Protein AF-A0A1F5ADB6-F1 (afdb_monomer_lite)

Foldseek 3Di:
DDPVVLLVVLLVQLVVQLVVLVVQLVVLVVVCVVVNDDQLSVLLNQLSVLSNVLSVLSNPPDDDPVSVVSSVVSNVSSVVSNVVSVVVVVVD

Structure (mmCIF, N/CA/C/O backbone):
data_AF-A0A1F5ADB6-F1
#
_entry.id   AF-A0A1F5ADB6-F1
#
loop_
_atom_site.group_PDB
_atom_site.id
_atom_site.type_symbol
_atom_site.label_atom_id
_atom_site.label_alt_id
_atom_site.label_comp_id
_atom_site.label_asym_id
_atom_site.label_entity_id
_atom_site.label_seq_id
_atom_site.pdbx_PDB_ins_code
_atom_site.Cartn_x
_atom_site.Cartn_y
_atom_site.Cartn_z
_atom_site.occupancy
_atom_site.B_iso_or_equiv
_atom_site.auth_seq_id
_atom_site.auth_comp_id
_atom_site.auth_asym_id
_atom_site.auth_atom_id
_atom_site.pdbx_PDB_model_num
ATOM 1 N N . MET A 1 1 ? 9.735 -4.181 -29.061 1.00 51.16 1 MET A N 1
ATOM 2 C CA . MET A 1 1 ? 8.751 -3.664 -28.087 1.00 51.16 1 MET A CA 1
ATOM 3 C C . MET A 1 1 ? 9.530 -3.339 -26.834 1.00 51.16 1 MET A C 1
ATOM 5 O O . MET A 1 1 ? 9.850 -4.229 -26.057 1.00 51.16 1 MET A O 1
ATOM 9 N N . ASP A 1 2 ? 9.995 -2.099 -26.774 1.00 49.72 2 ASP A N 1
ATOM 10 C CA . ASP A 1 2 ? 11.141 -1.679 -25.978 1.00 49.72 2 ASP A CA 1
ATOM 11 C C . ASP A 1 2 ? 10.890 -1.776 -24.474 1.00 49.72 2 ASP A C 1
ATOM 13 O O . ASP A 1 2 ? 9.862 -1.328 -23.966 1.00 49.72 2 ASP A O 1
ATOM 17 N N . PHE A 1 3 ? 11.866 -2.335 -23.754 1.00 60.19 3 PHE A N 1
ATOM 18 C CA . PHE A 1 3 ? 11.833 -2.571 -22.305 1.00 60.19 3 PHE A CA 1
ATOM 19 C C . PHE A 1 3 ? 11.455 -1.332 -21.464 1.00 60.19 3 PHE A C 1
ATOM 21 O O . PHE A 1 3 ? 11.032 -1.477 -20.321 1.00 60.19 3 PHE A O 1
ATOM 28 N N . HIS A 1 4 ? 11.549 -0.124 -22.028 1.00 65.56 4 HIS A N 1
ATOM 29 C CA . HIS A 1 4 ? 11.182 1.140 -21.386 1.00 65.56 4 HIS A CA 1
ATOM 30 C C . HIS A 1 4 ? 9.695 1.246 -21.020 1.00 65.56 4 HIS A C 1
ATOM 32 O O . HIS A 1 4 ? 9.364 1.849 -19.999 1.00 65.56 4 HIS A O 1
ATOM 38 N N . TYR A 1 5 ? 8.791 0.632 -21.792 1.00 77.94 5 TYR A N 1
ATOM 39 C CA . TYR A 1 5 ? 7.358 0.707 -21.488 1.00 77.94 5 TYR A CA 1
ATOM 40 C C . TYR A 1 5 ? 7.001 0.019 -20.165 1.00 77.94 5 TYR A C 1
ATOM 42 O O . TYR A 1 5 ? 6.073 0.448 -19.485 1.00 77.94 5 TYR A O 1
ATOM 50 N N . TYR A 1 6 ? 7.756 -1.004 -19.757 1.00 82.19 6 TYR A N 1
ATOM 51 C CA . TYR A 1 6 ? 7.508 -1.715 -18.504 1.00 82.19 6 TYR A CA 1
ATOM 52 C C . TYR A 1 6 ? 7.798 -0.864 -17.263 1.00 82.19 6 TYR A C 1
ATOM 54 O O . TYR A 1 6 ? 7.049 -0.940 -16.290 1.00 82.19 6 TYR A O 1
ATOM 62 N N . TYR A 1 7 ? 8.841 -0.030 -17.311 1.00 83.94 7 TYR A N 1
ATOM 63 C CA . TYR A 1 7 ? 9.150 0.928 -16.247 1.00 83.94 7 TYR A CA 1
ATOM 64 C C . TYR A 1 7 ? 8.079 2.014 -16.172 1.00 83.94 7 TYR A C 1
ATOM 66 O O . TYR A 1 7 ? 7.552 2.276 -15.098 1.00 83.94 7 TYR A O 1
ATOM 74 N N . LEU A 1 8 ? 7.669 2.554 -17.324 1.00 87.88 8 LEU A N 1
ATOM 75 C CA . LEU A 1 8 ? 6.615 3.565 -17.381 1.00 87.88 8 LEU A CA 1
ATOM 76 C C . LEU A 1 8 ? 5.289 3.042 -16.802 1.00 87.88 8 LEU A C 1
ATOM 78 O O . LEU A 1 8 ? 4.640 3.723 -16.013 1.00 87.88 8 LEU A O 1
ATOM 82 N N . VAL A 1 9 ? 4.890 1.819 -17.165 1.00 90.31 9 VAL A N 1
ATOM 83 C CA . VAL A 1 9 ? 3.677 1.183 -16.628 1.00 90.31 9 VAL A CA 1
ATOM 84 C C . VAL A 1 9 ? 3.804 0.940 -15.125 1.00 90.31 9 VAL A C 1
ATOM 86 O O . VAL A 1 9 ? 2.857 1.210 -14.386 1.00 90.31 9 VAL A O 1
ATOM 89 N N . GLN A 1 10 ? 4.960 0.461 -14.662 1.00 91.50 10 GLN A N 1
ATOM 90 C CA . GLN A 1 10 ? 5.216 0.254 -13.240 1.00 91.50 10 GLN A CA 1
ATOM 91 C C . GLN A 1 10 ? 5.103 1.561 -12.446 1.00 91.50 10 GLN A C 1
ATOM 93 O O . GLN A 1 10 ? 4.428 1.580 -11.418 1.00 91.50 10 GLN A O 1
ATOM 98 N N . ASP A 1 11 ? 5.688 2.649 -12.942 1.00 90.38 11 ASP A N 1
ATOM 99 C CA . ASP A 1 11 ? 5.637 3.956 -12.289 1.00 90.38 11 ASP A CA 1
ATOM 100 C C . ASP A 1 11 ? 4.213 4.505 -12.249 1.00 90.38 11 ASP A C 1
ATOM 102 O O . ASP A 1 11 ? 3.757 4.946 -11.196 1.00 90.38 11 ASP A O 1
ATOM 106 N N . ILE A 1 12 ? 3.462 4.414 -13.353 1.00 93.75 12 ILE A N 1
ATOM 107 C CA . ILE A 1 12 ? 2.054 4.836 -13.399 1.00 93.75 12 ILE A CA 1
ATOM 108 C C . ILE A 1 12 ? 1.227 4.068 -12.360 1.00 93.75 12 ILE A C 1
ATOM 110 O O . ILE A 1 12 ? 0.463 4.673 -11.605 1.00 93.75 12 ILE A O 1
ATOM 114 N N . ILE A 1 13 ? 1.397 2.744 -12.283 1.00 93.69 13 ILE A N 1
ATOM 115 C CA . ILE A 1 13 ? 0.713 1.908 -11.287 1.00 93.69 13 ILE A CA 1
ATOM 116 C C . ILE A 1 13 ? 1.142 2.306 -9.870 1.00 93.69 13 ILE A C 1
ATOM 118 O O . ILE A 1 13 ? 0.288 2.448 -8.995 1.00 93.69 13 ILE A O 1
ATOM 122 N N . GLY A 1 14 ? 2.438 2.533 -9.651 1.00 93.81 14 GLY A N 1
ATOM 123 C CA . GLY A 1 14 ? 2.993 2.978 -8.376 1.00 93.81 14 GLY A CA 1
ATOM 124 C C . GLY A 1 14 ? 2.396 4.305 -7.907 1.00 93.81 14 GLY A C 1
ATOM 125 O O . GLY A 1 14 ? 1.908 4.384 -6.779 1.00 93.81 14 GLY A O 1
ATOM 126 N N . VAL A 1 15 ? 2.342 5.314 -8.790 1.00 96.00 15 VAL A N 1
ATOM 127 C CA . VAL A 1 15 ? 1.730 6.630 -8.522 1.00 96.00 15 VAL A CA 1
ATOM 128 C C . VAL A 1 15 ? 0.264 6.470 -8.151 1.00 96.00 15 VAL A C 1
ATOM 130 O O . VAL A 1 15 ? -0.171 6.995 -7.126 1.00 96.00 15 VAL A O 1
ATOM 133 N N . LEU A 1 16 ? -0.506 5.751 -8.970 1.00 95.88 16 LEU A N 1
ATOM 134 C CA . LEU A 1 16 ? -1.941 5.582 -8.754 1.00 95.88 16 LEU A CA 1
ATOM 135 C C . LEU A 1 16 ? -2.228 4.873 -7.429 1.00 95.88 16 LEU A C 1
ATOM 137 O O . LEU A 1 16 ? -3.084 5.321 -6.662 1.00 95.88 16 LEU A O 1
ATOM 141 N N . LEU A 1 17 ? -1.489 3.801 -7.139 1.00 94.56 17 LEU A N 1
ATOM 142 C CA . LEU A 1 17 ? -1.643 3.027 -5.914 1.00 94.56 17 LEU A CA 1
ATOM 143 C C . LEU A 1 17 ? -1.269 3.855 -4.679 1.00 94.56 17 LEU A C 1
ATOM 145 O O . LEU A 1 17 ? -2.045 3.914 -3.723 1.00 94.56 17 LEU A O 1
ATOM 149 N N . ALA A 1 18 ? -0.124 4.543 -4.717 1.00 94.69 18 ALA A N 1
ATOM 150 C CA . ALA A 1 18 ? 0.332 5.394 -3.624 1.00 94.69 18 ALA A CA 1
ATOM 151 C C . ALA A 1 18 ? -0.637 6.558 -3.368 1.00 94.69 18 ALA A C 1
ATOM 153 O O . ALA A 1 18 ? -0.994 6.830 -2.222 1.00 94.69 18 ALA A O 1
ATOM 154 N N . PHE A 1 19 ? -1.123 7.212 -4.424 1.00 95.50 19 PHE A N 1
ATOM 155 C CA . PHE A 1 19 ? -2.071 8.318 -4.312 1.00 95.50 19 PHE A CA 1
ATOM 156 C C . PHE A 1 19 ? -3.406 7.885 -3.697 1.00 95.50 19 PHE A C 1
ATOM 158 O O . PHE A 1 19 ? -3.942 8.566 -2.816 1.00 95.50 19 PHE A O 1
ATOM 165 N N . LEU A 1 20 ? -3.942 6.741 -4.131 1.00 94.25 20 LEU A N 1
ATOM 166 C CA . LEU A 1 20 ? -5.196 6.205 -3.608 1.00 94.25 20 LEU A CA 1
ATOM 167 C C . LEU A 1 20 ? -5.046 5.802 -2.135 1.00 94.25 20 LEU A C 1
ATOM 169 O O . LEU A 1 20 ? -5.876 6.185 -1.308 1.00 94.25 20 LEU A O 1
ATOM 173 N N . ALA A 1 21 ? -3.954 5.114 -1.792 1.00 94.00 21 ALA A N 1
ATOM 174 C CA . ALA A 1 21 ? -3.637 4.747 -0.416 1.00 94.00 21 ALA A CA 1
ATOM 175 C C . ALA A 1 21 ? -3.483 5.982 0.486 1.00 94.00 21 ALA A C 1
ATOM 177 O O . ALA A 1 21 ? -4.055 6.024 1.575 1.00 94.00 21 ALA A O 1
ATOM 178 N N . LEU A 1 22 ? -2.794 7.028 0.018 1.00 95.50 22 LEU A N 1
ATOM 179 C CA . LEU A 1 22 ? -2.612 8.278 0.759 1.00 95.50 22 LEU A CA 1
ATOM 180 C C . LEU A 1 22 ? -3.949 8.977 1.042 1.00 95.50 22 LEU A C 1
ATOM 182 O O . LEU A 1 22 ? -4.220 9.365 2.179 1.00 95.50 22 LEU A O 1
ATOM 186 N N . LYS A 1 23 ? -4.825 9.090 0.034 1.00 95.62 23 LYS A N 1
ATOM 187 C CA . LYS A 1 23 ? -6.177 9.639 0.223 1.00 95.62 23 LYS A CA 1
ATOM 188 C C . LYS A 1 23 ? -6.960 8.861 1.277 1.00 95.62 23 LYS A C 1
ATOM 190 O O . LYS A 1 23 ? -7.600 9.464 2.139 1.00 95.62 23 LYS A O 1
ATOM 195 N N . MET A 1 24 ? -6.888 7.534 1.238 1.00 93.50 24 MET A N 1
ATOM 196 C CA . MET A 1 24 ? -7.578 6.682 2.203 1.00 93.50 24 MET A CA 1
ATOM 197 C C . MET A 1 24 ? -6.990 6.802 3.612 1.00 93.50 24 MET A C 1
ATOM 199 O O . MET A 1 24 ? -7.751 6.847 4.578 1.00 93.50 24 MET A O 1
ATOM 203 N N . LEU A 1 25 ? -5.668 6.941 3.750 1.00 95.00 25 LEU A N 1
ATOM 204 C CA . LEU A 1 25 ? -5.022 7.208 5.038 1.00 95.00 25 LEU A CA 1
ATOM 205 C C . LEU A 1 25 ? -5.508 8.512 5.661 1.00 95.00 25 LEU A C 1
ATOM 20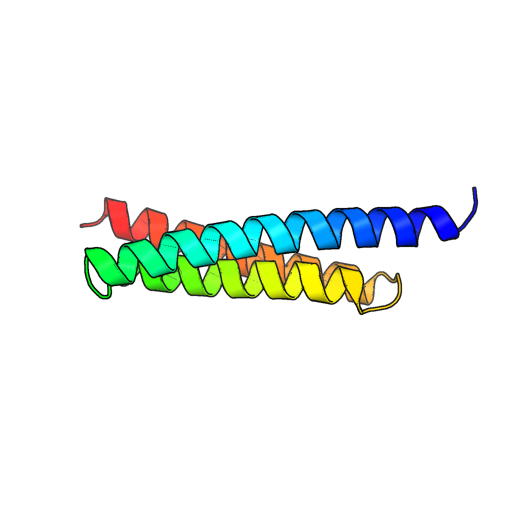7 O O . LEU A 1 25 ? -5.860 8.522 6.840 1.00 95.00 25 LEU A O 1
ATOM 211 N N . ILE A 1 26 ? -5.600 9.583 4.871 1.00 95.12 26 ILE A N 1
ATOM 212 C CA . ILE A 1 26 ? -6.128 10.871 5.337 1.00 95.12 26 ILE A CA 1
ATOM 213 C C . ILE A 1 26 ? -7.575 10.703 5.816 1.00 95.12 26 ILE A C 1
ATOM 215 O O . ILE A 1 26 ? -7.923 11.143 6.911 1.00 95.12 26 ILE A O 1
ATOM 219 N N . LEU A 1 27 ? -8.419 10.016 5.041 1.00 94.12 27 LEU A N 1
ATOM 220 C CA . LEU A 1 27 ? -9.818 9.781 5.407 1.00 94.12 27 LEU A CA 1
ATOM 221 C C . LEU A 1 27 ? -9.966 8.967 6.700 1.00 94.12 27 LEU A C 1
ATOM 223 O O . LEU A 1 27 ? -10.785 9.317 7.552 1.00 94.12 27 LEU A O 1
ATOM 227 N N . PHE A 1 28 ? -9.194 7.891 6.875 1.00 92.00 28 PHE A N 1
ATOM 228 C CA . PHE A 1 28 ? -9.251 7.091 8.101 1.00 92.00 28 PHE A CA 1
ATOM 229 C C . PHE A 1 28 ? -8.639 7.816 9.299 1.00 92.00 28 PHE A C 1
ATOM 231 O O . PHE A 1 28 ? -9.204 7.734 10.388 1.00 92.00 28 PHE A O 1
ATOM 238 N N . GLY A 1 29 ? -7.571 8.590 9.101 1.00 90.56 29 GLY A N 1
ATOM 239 C CA . GLY A 1 29 ? -7.017 9.472 10.127 1.00 90.56 29 GLY A CA 1
ATOM 240 C C . GLY A 1 29 ? -8.049 10.491 10.617 1.00 90.56 29 GLY A C 1
ATOM 241 O O . GLY A 1 29 ? -8.275 10.612 11.820 1.00 90.56 29 GLY A O 1
ATOM 242 N N . LEU A 1 30 ? -8.772 11.138 9.696 1.00 93.62 30 LEU A N 1
ATOM 243 C CA . LEU A 1 30 ? -9.872 12.049 10.033 1.00 93.62 30 LEU A CA 1
ATOM 244 C C . LEU A 1 30 ? -11.016 11.342 10.774 1.00 93.62 30 LEU A C 1
ATOM 246 O O . LEU A 1 30 ? -11.584 11.908 11.708 1.00 93.62 30 LEU A O 1
ATOM 250 N N . LYS A 1 31 ? -11.358 10.103 10.395 1.00 90.12 31 LYS A N 1
ATOM 251 C CA . LYS A 1 31 ? -12.377 9.313 11.107 1.00 90.12 31 LYS A CA 1
ATOM 252 C C . LYS A 1 31 ? -11.952 8.970 12.533 1.00 90.12 31 LYS A C 1
ATOM 254 O O . LYS A 1 31 ? -12.788 9.074 13.425 1.00 90.12 31 LYS A O 1
ATOM 259 N N . ILE A 1 32 ? -10.687 8.606 12.754 1.00 91.44 32 ILE A N 1
ATOM 260 C CA . ILE A 1 32 ? -10.142 8.349 14.097 1.00 91.44 32 ILE A CA 1
ATOM 261 C C . ILE A 1 32 ? -10.160 9.629 14.934 1.00 91.44 32 ILE A C 1
ATOM 263 O O . ILE A 1 32 ? -10.573 9.594 16.088 1.00 91.44 32 ILE A O 1
ATOM 267 N N . TYR A 1 33 ? -9.783 10.766 14.346 1.00 91.38 33 TYR A N 1
ATOM 268 C CA . TYR A 1 33 ? -9.826 12.053 15.037 1.00 91.38 33 TYR A CA 1
ATOM 269 C C . TYR A 1 33 ? -11.250 12.434 15.477 1.00 91.38 33 TYR A C 1
ATOM 271 O O . TYR A 1 33 ? -11.446 12.899 16.594 1.00 91.38 33 TYR A O 1
ATOM 279 N N . ARG A 1 34 ? -12.261 12.202 14.626 1.00 91.19 34 ARG A N 1
ATOM 280 C CA . ARG A 1 34 ? -13.661 12.574 14.910 1.00 91.19 34 ARG A CA 1
ATOM 281 C C . ARG A 1 34 ? -14.418 11.593 15.803 1.00 91.19 34 ARG A C 1
ATOM 283 O O . ARG A 1 34 ? -15.249 12.020 16.594 1.00 91.19 34 ARG A O 1
ATOM 290 N N . HIS A 1 35 ? -14.194 10.291 15.639 1.00 88.38 35 HIS A N 1
ATOM 291 C CA . HIS A 1 35 ? -14.974 9.240 16.310 1.00 88.38 35 HIS A CA 1
ATOM 292 C C . HIS A 1 35 ? -14.181 8.483 17.383 1.00 88.38 35 HIS A C 1
ATOM 294 O O . HIS A 1 35 ? -14.691 7.520 17.952 1.00 88.38 35 HIS A O 1
ATOM 300 N N . GLY A 1 36 ? -12.941 8.897 17.646 1.00 86.44 36 GLY A N 1
ATOM 301 C CA . GLY A 1 36 ? -12.029 8.199 18.537 1.00 86.44 36 GLY A CA 1
ATOM 302 C C . GLY A 1 36 ? -11.390 6.963 17.901 1.00 86.44 36 GLY A C 1
ATOM 303 O O . GLY A 1 36 ? -11.680 6.555 16.768 1.00 86.44 36 GLY A O 1
ATOM 304 N N . LEU A 1 37 ? -10.474 6.356 18.654 1.00 87.25 37 LEU A N 1
ATOM 305 C CA . LEU A 1 37 ? -9.711 5.201 18.202 1.00 87.25 37 LEU A CA 1
ATOM 306 C C . LEU A 1 37 ? -10.606 3.958 18.175 1.00 87.25 37 LEU A C 1
ATOM 308 O O . LEU A 1 37 ? -11.031 3.447 19.208 1.00 87.25 37 LEU A O 1
ATOM 312 N N . SER A 1 38 ? -10.893 3.462 16.972 1.00 88.56 38 SER A N 1
ATOM 313 C CA . SER A 1 38 ? -11.687 2.253 16.766 1.00 88.56 38 SER A CA 1
ATOM 314 C C . SER A 1 38 ? -10.867 1.210 16.026 1.00 88.56 38 SER A C 1
ATOM 316 O O . SER A 1 38 ? -10.231 1.525 15.021 1.00 88.56 38 SER A O 1
ATOM 318 N N . ILE A 1 39 ? -10.949 -0.045 16.474 1.00 87.56 39 ILE A N 1
ATOM 319 C CA . ILE A 1 39 ? -10.225 -1.186 15.890 1.00 87.56 39 ILE A CA 1
ATOM 320 C C . ILE A 1 39 ? -10.443 -1.269 14.372 1.00 87.56 39 ILE A C 1
ATOM 322 O O . ILE A 1 39 ? -9.480 -1.457 13.633 1.00 87.56 39 ILE A O 1
ATOM 326 N N . LYS A 1 40 ? -11.671 -1.031 13.886 1.00 88.69 40 LYS A N 1
ATOM 327 C CA . LYS A 1 40 ? -11.969 -1.027 12.442 1.00 88.69 40 LYS A CA 1
ATOM 328 C C . LYS A 1 40 ? -11.196 0.050 11.679 1.00 88.69 40 LYS A C 1
ATOM 330 O O . LYS A 1 40 ? -10.654 -0.220 10.613 1.00 88.69 40 LYS A O 1
ATOM 335 N N . TYR A 1 41 ? -11.119 1.266 12.221 1.00 89.25 41 TYR A N 1
ATOM 336 C CA . TYR A 1 41 ? -10.424 2.365 11.557 1.00 89.25 41 TYR A CA 1
ATOM 337 C C . TYR A 1 41 ? -8.913 2.157 11.607 1.00 89.25 41 TYR A C 1
ATOM 339 O O . TYR A 1 41 ? -8.252 2.392 10.602 1.00 89.25 41 TYR A O 1
ATOM 347 N N . SER A 1 42 ? -8.387 1.635 12.717 1.00 89.94 42 SER A N 1
ATOM 348 C CA . SER A 1 42 ? -6.970 1.289 12.855 1.00 89.94 42 SER A CA 1
ATOM 349 C C . SER A 1 42 ? -6.545 0.174 11.893 1.00 89.94 42 SER A C 1
ATOM 351 O O . SER A 1 42 ? -5.527 0.312 11.222 1.00 89.94 42 SER A O 1
ATOM 353 N N . LEU A 1 43 ? -7.340 -0.896 11.760 1.00 91.31 43 LEU A N 1
ATOM 354 C CA . LEU A 1 43 ? -7.091 -1.985 10.802 1.00 91.31 43 LEU A CA 1
ATOM 355 C C . LEU A 1 43 ? -7.093 -1.475 9.356 1.00 91.31 43 LEU A C 1
ATOM 357 O O . LEU A 1 43 ? -6.182 -1.786 8.589 1.00 91.31 43 LEU A O 1
ATOM 361 N N . CYS A 1 44 ? -8.072 -0.639 8.994 1.00 92.00 44 CYS A N 1
ATOM 362 C CA . CYS A 1 44 ? -8.088 0.016 7.688 1.00 92.00 44 CYS A CA 1
ATOM 363 C C . CYS A 1 44 ? -6.849 0.894 7.473 1.00 92.00 44 CYS A C 1
ATOM 365 O O . CYS A 1 44 ? -6.284 0.891 6.383 1.00 92.00 44 CYS A O 1
ATOM 367 N N . LEU A 1 45 ? -6.410 1.637 8.490 1.00 93.62 45 LEU A N 1
ATOM 368 C CA . LEU A 1 45 ? -5.245 2.513 8.392 1.00 93.62 45 LEU A CA 1
ATOM 369 C C . LEU A 1 45 ? -3.968 1.695 8.146 1.00 93.62 45 LEU A C 1
ATOM 371 O O . LEU A 1 45 ? -3.242 1.985 7.201 1.00 93.62 45 LEU A O 1
ATOM 375 N N . ILE A 1 46 ? -3.754 0.611 8.897 1.00 93.62 46 ILE A N 1
ATOM 376 C CA . ILE A 1 46 ? -2.623 -0.313 8.696 1.00 93.62 46 ILE A CA 1
ATOM 377 C C . ILE A 1 46 ? -2.639 -0.904 7.281 1.00 93.62 46 ILE A C 1
ATOM 379 O O . ILE A 1 46 ? -1.618 -0.883 6.593 1.00 93.62 46 ILE A O 1
ATOM 383 N N . GLY A 1 47 ? -3.799 -1.369 6.808 1.00 94.12 47 GLY A N 1
ATOM 384 C CA . GLY A 1 47 ? -3.919 -1.921 5.458 1.00 94.12 47 GLY A CA 1
ATOM 385 C C . GLY A 1 47 ? -3.583 -0.902 4.362 1.00 94.12 47 GLY A C 1
ATOM 386 O O . GLY A 1 47 ? -2.896 -1.231 3.395 1.00 94.12 47 GLY A O 1
ATOM 387 N N . ASN A 1 48 ? -3.989 0.359 4.536 1.00 93.56 48 ASN A N 1
ATOM 388 C CA . ASN A 1 48 ? -3.658 1.424 3.587 1.00 93.56 48 ASN A CA 1
ATOM 389 C C . ASN A 1 48 ? -2.190 1.872 3.676 1.00 93.56 48 ASN A C 1
ATOM 391 O O . ASN A 1 48 ? -1.629 2.255 2.655 1.00 93.56 48 ASN A O 1
ATOM 395 N N . ILE A 1 49 ? -1.530 1.764 4.836 1.00 95.38 49 ILE A N 1
ATOM 396 C CA . ILE A 1 49 ? -0.074 1.966 4.937 1.00 95.38 49 ILE A CA 1
ATOM 397 C C . ILE A 1 49 ? 0.656 0.921 4.085 1.00 95.38 49 ILE A C 1
ATOM 399 O O . ILE A 1 49 ? 1.579 1.263 3.352 1.00 95.38 49 ILE A O 1
ATOM 403 N N . MET A 1 50 ? 0.228 -0.343 4.127 1.00 94.19 50 MET A N 1
ATOM 404 C CA . MET A 1 50 ? 0.832 -1.405 3.311 1.00 94.19 50 MET A CA 1
ATOM 405 C C . MET A 1 50 ? 0.641 -1.170 1.810 1.00 94.19 50 MET A C 1
ATOM 407 O O . MET A 1 50 ? 1.580 -1.361 1.039 1.00 94.19 50 MET A O 1
ATOM 411 N N . LEU A 1 51 ? -0.539 -0.697 1.397 1.00 94.12 51 LEU A N 1
ATOM 412 C CA . LEU A 1 51 ? -0.799 -0.307 0.006 1.00 94.12 51 LEU A CA 1
ATOM 413 C C . LEU A 1 51 ? 0.052 0.896 -0.425 1.00 94.12 51 LEU A C 1
ATOM 415 O O . LEU A 1 51 ? 0.575 0.906 -1.538 1.00 94.12 51 LEU A O 1
ATOM 419 N N . LEU A 1 52 ? 0.247 1.879 0.460 1.00 96.12 52 LEU A N 1
ATOM 420 C CA . LEU A 1 52 ? 1.134 3.013 0.200 1.00 96.12 52 LEU A CA 1
ATOM 421 C C . LEU A 1 52 ? 2.574 2.533 -0.018 1.00 96.12 52 LEU A C 1
ATOM 423 O O . LEU A 1 52 ? 3.205 2.921 -0.998 1.00 96.12 52 LEU A O 1
ATOM 427 N N . TRP A 1 53 ? 3.069 1.643 0.846 1.00 95.31 53 TRP A N 1
ATOM 428 C CA . TRP A 1 53 ? 4.395 1.042 0.696 1.00 95.31 53 TRP A CA 1
ATOM 429 C C . TRP A 1 53 ? 4.534 0.219 -0.584 1.00 95.31 53 TRP A C 1
ATOM 431 O O . TRP A 1 53 ? 5.583 0.280 -1.218 1.00 95.31 53 TRP A O 1
ATOM 441 N N . ALA A 1 54 ? 3.492 -0.500 -1.006 1.00 94.12 54 ALA A N 1
ATOM 442 C CA . ALA A 1 54 ? 3.491 -1.200 -2.289 1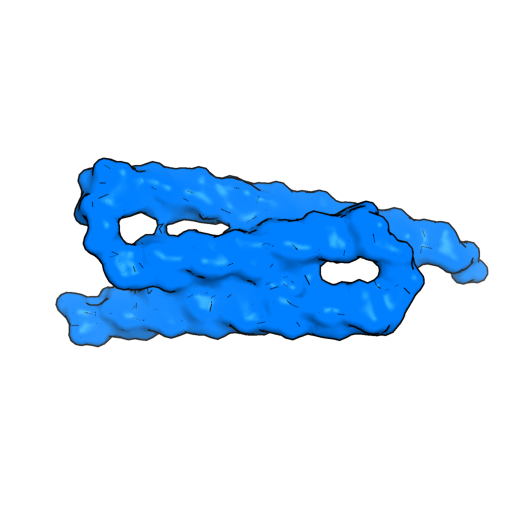.00 94.12 54 ALA A CA 1
ATOM 443 C C . ALA A 1 54 ? 3.631 -0.228 -3.474 1.00 94.12 54 ALA A C 1
ATOM 445 O O . ALA A 1 54 ? 4.415 -0.483 -4.388 1.00 94.12 54 ALA A O 1
ATOM 446 N N . GLY A 1 55 ? 2.911 0.900 -3.438 1.00 93.00 55 GLY A N 1
ATOM 447 C CA . GLY A 1 55 ? 3.004 1.952 -4.454 1.00 93.00 55 GLY A CA 1
ATOM 448 C C . GLY A 1 55 ? 4.388 2.602 -4.497 1.00 93.00 55 GLY A C 1
ATOM 449 O O 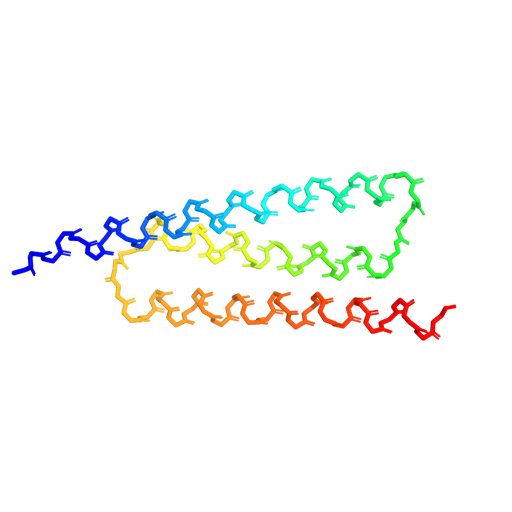. GLY A 1 55 ? 4.995 2.683 -5.560 1.00 93.00 55 GLY A O 1
ATOM 450 N N . ILE A 1 56 ? 4.935 2.964 -3.333 1.00 94.31 56 ILE A N 1
ATOM 451 C CA . ILE A 1 56 ? 6.295 3.510 -3.204 1.00 94.31 56 ILE A CA 1
ATOM 452 C C . ILE A 1 56 ? 7.340 2.505 -3.708 1.00 94.31 56 ILE A C 1
ATOM 454 O O . ILE A 1 56 ? 8.261 2.880 -4.431 1.00 94.31 56 ILE A O 1
ATOM 458 N N . ASN A 1 57 ? 7.192 1.220 -3.375 1.00 93.62 57 ASN A N 1
ATOM 459 C CA . ASN A 1 57 ? 8.114 0.181 -3.823 1.00 93.62 57 ASN A CA 1
ATOM 460 C C . ASN A 1 57 ? 8.112 0.032 -5.350 1.00 93.62 57 ASN A C 1
ATOM 462 O O . ASN A 1 57 ? 9.170 -0.190 -5.929 1.00 93.62 57 ASN A O 1
ATOM 466 N N . PHE A 1 58 ? 6.962 0.198 -6.010 1.00 91.75 58 PHE A N 1
ATOM 467 C CA . PHE A 1 58 ? 6.908 0.228 -7.472 1.00 91.75 58 PHE A CA 1
ATOM 468 C C . PHE A 1 58 ? 7.650 1.425 -8.078 1.00 91.75 58 PHE A C 1
ATOM 470 O O . PHE A 1 58 ? 8.250 1.265 -9.130 1.00 91.75 58 PHE A O 1
ATOM 477 N N . MET A 1 59 ? 7.656 2.587 -7.427 1.00 89.75 59 MET A N 1
ATOM 478 C CA . MET A 1 59 ? 8.308 3.796 -7.956 1.00 89.75 59 MET A CA 1
ATOM 479 C C . MET A 1 59 ? 9.826 3.810 -7.749 1.00 89.75 59 MET A C 1
ATOM 481 O O . MET A 1 59 ? 10.562 4.377 -8.547 1.00 89.75 59 MET A O 1
ATOM 485 N N . ILE A 1 60 ? 10.298 3.259 -6.628 1.00 90.25 60 ILE A N 1
ATOM 486 C CA . ILE A 1 60 ? 11.713 3.354 -6.236 1.00 90.25 60 ILE A CA 1
ATOM 487 C C . ILE A 1 60 ? 12.516 2.163 -6.760 1.00 90.25 60 ILE A C 1
ATOM 489 O O . ILE A 1 60 ? 13.682 2.308 -7.132 1.00 90.25 60 ILE A O 1
ATOM 493 N N . SER A 1 61 ? 11.924 0.969 -6.755 1.00 89.25 61 SER A N 1
ATOM 494 C CA . SER A 1 61 ? 12.652 -0.247 -7.099 1.00 89.25 61 SER A CA 1
ATOM 495 C C . SER A 1 61 ? 12.706 -0.448 -8.615 1.00 89.25 61 SER A C 1
ATOM 497 O O . SER A 1 61 ? 11.707 -0.233 -9.304 1.00 89.25 61 SER A O 1
ATOM 499 N N . PRO A 1 62 ? 13.835 -0.941 -9.159 1.00 86.69 62 PRO A N 1
ATOM 500 C CA . PRO A 1 62 ? 13.933 -1.246 -10.578 1.00 86.69 62 PRO A CA 1
ATOM 501 C C . PRO A 1 62 ? 12.874 -2.269 -10.994 1.00 86.69 62 PRO A C 1
ATOM 503 O O . PRO A 1 62 ? 12.448 -3.121 -10.199 1.00 86.69 62 PRO A O 1
ATOM 506 N N . TRP A 1 63 ? 12.463 -2.190 -12.262 1.00 84.31 63 TRP A N 1
ATOM 507 C CA . TRP A 1 63 ? 11.554 -3.168 -12.836 1.00 84.31 63 TRP A CA 1
ATOM 508 C C . TRP A 1 63 ? 12.122 -4.575 -12.692 1.00 84.31 63 TRP A C 1
ATOM 510 O O . TRP A 1 63 ? 13.283 -4.846 -13.006 1.00 84.31 63 TRP A O 1
ATOM 520 N N . GLY A 1 64 ? 11.286 -5.478 -12.196 1.00 86.69 64 GLY A N 1
ATOM 521 C CA . GLY A 1 64 ? 11.659 -6.865 -12.011 1.00 86.69 64 GLY A CA 1
ATOM 522 C C . GLY A 1 64 ? 10.598 -7.647 -11.259 1.00 86.69 64 GLY A C 1
ATOM 523 O O . GLY A 1 64 ? 9.868 -7.111 -10.424 1.00 86.69 64 GLY A O 1
ATOM 524 N N . VAL A 1 65 ? 10.555 -8.952 -11.522 1.00 85.50 65 VAL A N 1
ATOM 525 C CA . VAL A 1 65 ? 9.580 -9.873 -10.921 1.00 85.50 65 VAL A CA 1
ATOM 526 C C . VAL A 1 65 ? 9.603 -9.790 -9.395 1.00 85.50 65 VAL A C 1
ATOM 528 O O . VAL A 1 65 ? 8.555 -9.784 -8.765 1.00 85.50 65 VAL A O 1
ATOM 531 N N . ARG A 1 66 ? 10.786 -9.641 -8.786 1.00 87.19 66 ARG A N 1
ATOM 532 C CA . ARG A 1 66 ? 10.924 -9.506 -7.330 1.00 87.19 66 ARG A CA 1
ATOM 533 C C . ARG A 1 66 ? 10.168 -8.292 -6.779 1.00 87.19 66 ARG A C 1
ATOM 535 O O . ARG A 1 66 ? 9.444 -8.439 -5.797 1.00 87.19 66 ARG A O 1
ATOM 542 N N . THR A 1 67 ? 10.322 -7.126 -7.406 1.00 89.44 67 THR A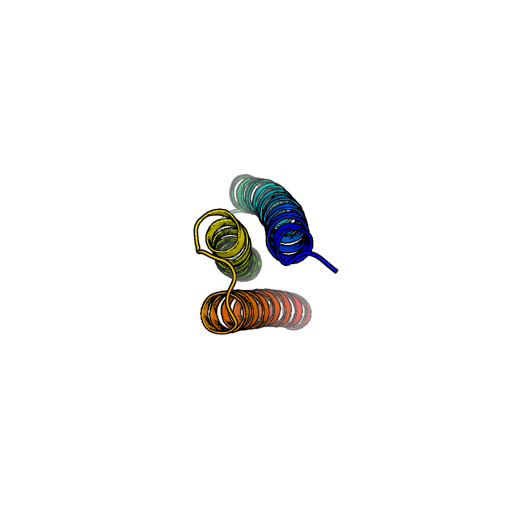 N 1
ATOM 543 C CA . THR A 1 67 ? 9.626 -5.886 -7.024 1.00 89.44 67 THR A CA 1
ATOM 544 C C . THR A 1 67 ? 8.118 -6.085 -7.095 1.00 89.44 67 THR A C 1
ATOM 546 O O . THR A 1 67 ? 7.405 -5.794 -6.136 1.00 89.44 67 THR A O 1
ATOM 549 N N . TRP A 1 68 ? 7.650 -6.675 -8.196 1.00 91.75 68 TRP A N 1
ATOM 550 C CA . TRP A 1 68 ? 6.241 -6.977 -8.413 1.00 91.75 68 TRP A CA 1
ATOM 551 C C . TRP A 1 68 ? 5.684 -7.952 -7.384 1.00 91.75 68 TRP A C 1
ATOM 553 O O . TRP A 1 68 ? 4.639 -7.677 -6.804 1.00 91.75 68 TRP A O 1
ATOM 563 N N . THR A 1 69 ? 6.390 -9.043 -7.088 1.00 91.81 69 THR A N 1
ATOM 564 C CA . THR A 1 69 ? 5.958 -10.018 -6.082 1.00 91.81 69 THR A CA 1
ATOM 565 C C . THR A 1 69 ? 5.850 -9.378 -4.700 1.00 91.81 69 THR A C 1
ATOM 567 O O . THR A 1 69 ? 4.852 -9.585 -4.016 1.00 91.81 69 THR A O 1
ATOM 570 N N . ILE A 1 70 ? 6.830 -8.565 -4.290 1.00 91.81 70 ILE A N 1
ATOM 571 C CA . ILE A 1 70 ? 6.799 -7.883 -2.986 1.00 91.81 70 ILE A CA 1
ATOM 572 C C . ILE A 1 70 ? 5.622 -6.904 -2.916 1.00 91.81 70 ILE A C 1
ATOM 574 O O . ILE A 1 70 ? 4.840 -6.954 -1.966 1.00 91.81 70 ILE A O 1
ATOM 578 N N . SER A 1 71 ? 5.455 -6.049 -3.927 1.00 91.88 71 SER A N 1
ATOM 579 C CA . SER A 1 71 ? 4.353 -5.083 -3.969 1.00 91.88 71 SER A CA 1
ATOM 580 C C . SER A 1 71 ? 2.984 -5.764 -4.044 1.00 91.88 71 SER A C 1
ATOM 582 O O . SER A 1 71 ? 2.025 -5.301 -3.424 1.00 91.88 71 SER A O 1
ATOM 584 N N . PHE A 1 72 ? 2.881 -6.892 -4.749 1.00 92.62 72 PHE A N 1
ATOM 585 C CA . PHE A 1 72 ? 1.659 -7.688 -4.826 1.00 92.62 72 PHE A CA 1
ATOM 586 C C . PHE A 1 72 ? 1.311 -8.322 -3.475 1.00 92.62 72 PHE A C 1
ATOM 588 O O . PHE A 1 72 ? 0.168 -8.226 -3.032 1.00 92.62 72 PHE A O 1
ATOM 595 N N . MET A 1 73 ? 2.297 -8.892 -2.775 1.00 94.69 73 MET A N 1
ATOM 596 C CA . MET A 1 73 ? 2.104 -9.440 -1.429 1.00 94.69 73 MET A CA 1
ATOM 597 C C . MET A 1 73 ? 1.692 -8.354 -0.430 1.00 94.69 73 MET A C 1
ATOM 599 O O . MET A 1 73 ? 0.731 -8.546 0.312 1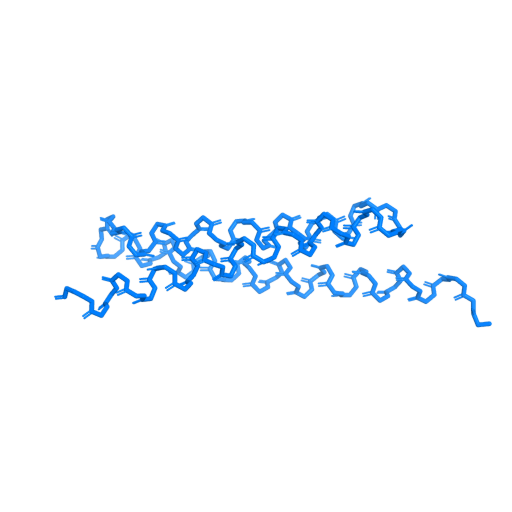.00 94.69 73 MET A O 1
ATOM 603 N N . LEU A 1 74 ? 2.345 -7.187 -0.451 1.00 93.38 74 LEU A N 1
ATOM 604 C CA . LEU A 1 74 ? 1.950 -6.035 0.370 1.00 93.38 74 LEU A CA 1
ATOM 605 C C . LEU A 1 74 ? 0.509 -5.597 0.086 1.00 93.38 74 LEU A C 1
ATOM 607 O O . LEU A 1 74 ? -0.257 -5.342 1.015 1.00 93.38 74 LEU A O 1
ATOM 611 N N . SER A 1 75 ? 0.126 -5.561 -1.191 1.00 91.75 75 SER A N 1
ATOM 612 C CA . SER A 1 75 ? -1.229 -5.192 -1.601 1.00 91.75 75 SER A CA 1
ATOM 613 C C . SER A 1 75 ? -2.268 -6.206 -1.121 1.00 91.75 75 SER A C 1
ATOM 615 O O . SER A 1 75 ? -3.304 -5.814 -0.586 1.00 91.75 75 SER A O 1
ATOM 617 N N . LEU A 1 76 ? -1.981 -7.506 -1.239 1.00 93.88 76 LEU A N 1
ATOM 618 C CA . LEU A 1 76 ? -2.848 -8.572 -0.732 1.00 93.88 76 LEU A CA 1
ATOM 619 C C . LEU A 1 76 ? -3.040 -8.481 0.781 1.00 93.88 76 LEU A C 1
ATOM 621 O O . LEU A 1 76 ? -4.173 -8.531 1.257 1.00 93.88 76 LEU A O 1
ATOM 625 N N . ILE A 1 77 ? -1.953 -8.314 1.536 1.00 93.62 77 ILE A N 1
ATOM 626 C CA . ILE A 1 77 ? -2.029 -8.183 2.993 1.00 93.62 77 ILE A CA 1
ATOM 627 C C . ILE A 1 77 ? -2.851 -6.937 3.358 1.00 93.62 77 ILE A C 1
ATOM 629 O O . ILE A 1 77 ? -3.751 -7.022 4.195 1.00 93.62 77 ILE A O 1
ATOM 633 N N . GLY A 1 78 ? -2.627 -5.805 2.682 1.00 91.62 78 GLY A N 1
ATOM 634 C CA . GLY A 1 78 ? -3.406 -4.583 2.890 1.00 91.62 78 GLY A CA 1
ATOM 635 C C . GLY A 1 78 ? -4.910 -4.771 2.650 1.00 91.62 78 GLY A C 1
ATOM 636 O O . GLY A 1 78 ? -5.733 -4.332 3.459 1.00 91.62 78 GLY A O 1
ATOM 637 N N . LEU A 1 79 ? -5.280 -5.491 1.586 1.00 91.25 79 LEU A N 1
ATOM 638 C CA . LEU A 1 79 ? -6.672 -5.839 1.287 1.00 91.25 79 LEU A CA 1
ATOM 639 C C . LEU A 1 79 ? -7.282 -6.776 2.338 1.00 91.25 79 LEU A C 1
ATOM 641 O O . LEU A 1 79 ? -8.439 -6.589 2.724 1.00 91.25 79 LEU A O 1
ATOM 645 N N . LEU A 1 80 ? -6.518 -7.753 2.839 1.00 92.94 80 LEU A N 1
ATOM 646 C CA . LEU A 1 80 ? -6.968 -8.643 3.912 1.00 92.94 80 LEU A CA 1
ATOM 647 C C . LEU A 1 80 ? -7.281 -7.859 5.189 1.00 92.94 80 LEU A C 1
ATOM 649 O O . LEU A 1 80 ? -8.344 -8.063 5.775 1.00 92.94 80 LEU A O 1
ATOM 653 N N . PHE A 1 81 ? -6.427 -6.909 5.581 1.00 91.38 81 PHE A N 1
ATOM 654 C CA . PHE A 1 81 ? -6.694 -6.021 6.717 1.00 91.38 81 PHE A CA 1
ATOM 655 C C . PHE A 1 81 ? -7.987 -5.217 6.542 1.00 91.38 81 PHE A C 1
ATOM 657 O O . PHE A 1 81 ? -8.796 -5.144 7.469 1.00 91.38 81 PHE A O 1
ATOM 664 N N . GLY A 1 82 ? -8.223 -4.668 5.346 1.00 87.25 82 GLY A N 1
ATOM 665 C CA . GLY A 1 82 ? -9.476 -3.981 5.025 1.00 87.25 82 GLY A CA 1
ATOM 666 C C . GLY A 1 82 ? -10.700 -4.896 5.141 1.00 87.25 82 GLY A C 1
ATOM 667 O O . GLY A 1 82 ? -11.726 -4.504 5.699 1.00 87.25 82 GLY A O 1
ATOM 668 N N . ARG A 1 83 ? -10.586 -6.149 4.685 1.00 89.19 83 ARG A N 1
ATOM 669 C CA . ARG A 1 83 ? -11.663 -7.142 4.796 1.00 89.19 83 ARG A CA 1
ATOM 670 C C . ARG A 1 83 ? -11.938 -7.545 6.245 1.00 89.19 83 ARG A C 1
ATOM 672 O O . ARG A 1 83 ? -13.101 -7.629 6.636 1.00 89.19 83 ARG A O 1
ATOM 679 N N . PHE A 1 84 ? -10.902 -7.734 7.059 1.00 89.62 84 PHE A N 1
ATOM 680 C CA . PHE A 1 84 ? -11.065 -7.978 8.493 1.00 89.62 84 PHE A CA 1
ATOM 681 C C . PHE A 1 84 ? -11.735 -6.797 9.200 1.00 89.62 84 PHE A C 1
ATOM 683 O O . PHE A 1 84 ? -12.640 -7.005 10.006 1.00 89.62 84 PHE A O 1
ATOM 690 N N . ALA A 1 85 ? -11.354 -5.562 8.860 1.00 88.31 85 ALA A N 1
ATOM 691 C CA . ALA A 1 85 ? -11.982 -4.361 9.403 1.00 88.31 85 ALA A CA 1
ATOM 692 C C . ALA A 1 85 ? -13.481 -4.278 9.071 1.00 88.31 85 ALA A C 1
ATOM 694 O O . ALA A 1 85 ? -14.283 -3.910 9.931 1.00 88.31 85 ALA A O 1
ATOM 695 N N . TYR A 1 86 ? -13.861 -4.641 7.841 1.00 83.69 86 TYR A N 1
ATOM 696 C CA . TYR A 1 86 ? -15.259 -4.702 7.417 1.00 83.69 86 TYR A CA 1
ATOM 697 C C . TYR A 1 86 ? -16.044 -5.761 8.196 1.00 83.69 86 TYR A C 1
ATOM 699 O O . TYR A 1 86 ? -17.079 -5.445 8.779 1.00 83.69 86 TYR A O 1
ATOM 707 N N . ASN A 1 87 ? -15.517 -6.984 8.291 1.00 84.12 87 ASN A N 1
ATOM 708 C CA . ASN A 1 87 ? -16.159 -8.065 9.043 1.00 84.12 87 ASN A CA 1
ATOM 709 C C . ASN A 1 87 ? -16.356 -7.695 10.523 1.00 84.12 87 ASN A C 1
ATOM 711 O O . ASN A 1 87 ? -17.420 -7.955 11.084 1.00 84.12 87 ASN A O 1
ATOM 715 N N . TYR A 1 88 ? -15.370 -7.026 11.132 1.00 78.25 88 TYR A N 1
ATOM 716 C CA . TYR A 1 88 ? -15.457 -6.541 12.513 1.00 78.25 88 TYR A CA 1
ATOM 717 C C . TYR A 1 88 ? -16.535 -5.460 12.704 1.00 78.25 88 TYR A C 1
ATOM 719 O O . TYR A 1 88 ? -17.039 -5.278 13.807 1.00 78.25 88 TYR A O 1
ATOM 727 N N . SER A 1 89 ? -16.904 -4.737 11.642 1.00 73.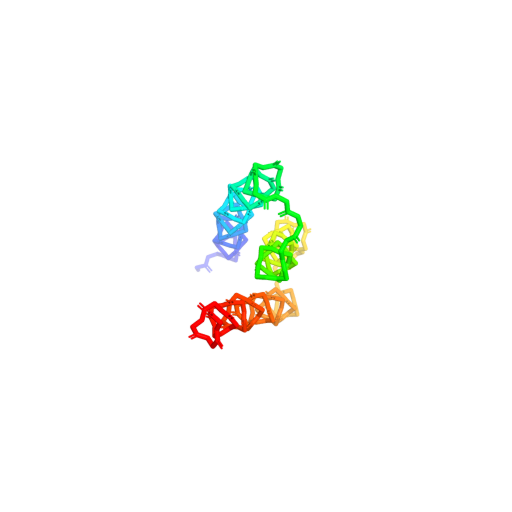44 89 SER A N 1
ATOM 728 C CA . SER A 1 89 ? -17.988 -3.751 11.679 1.00 73.44 89 SER A CA 1
ATOM 729 C C . SER A 1 89 ? -19.386 -4.359 11.531 1.00 73.44 89 SER A C 1
ATOM 731 O O . SER A 1 89 ? -20.345 -3.637 11.769 1.00 73.44 89 SER A O 1
ATOM 733 N N . ILE A 1 90 ? -19.515 -5.614 11.087 1.00 63.81 90 ILE A N 1
ATOM 734 C CA . ILE A 1 90 ? -20.810 -6.310 10.946 1.00 63.81 90 ILE A CA 1
ATOM 735 C C . ILE A 1 90 ? -21.159 -7.084 12.220 1.00 63.81 90 ILE A C 1
ATOM 737 O O . ILE A 1 90 ? -22.327 -7.286 12.530 1.00 63.81 90 ILE A O 1
ATOM 741 N N . THR A 1 91 ? -20.145 -7.538 12.957 1.00 60.66 91 THR A N 1
ATOM 742 C CA . THR A 1 91 ? -20.314 -8.372 14.158 1.00 60.66 91 THR A CA 1
ATOM 743 C C . THR A 1 91 ? -20.576 -7.578 15.446 1.00 60.66 91 THR A C 1
ATOM 745 O O . THR A 1 91 ? -20.769 -8.195 16.491 1.00 60.66 91 THR A O 1
ATOM 748 N N . LYS A 1 92 ? -20.590 -6.241 15.394 1.00 51.03 92 LYS A N 1
ATOM 749 C CA . LYS A 1 92 ? -20.884 -5.331 16.514 1.00 51.03 92 LYS A CA 1
ATOM 750 C C . LYS A 1 92 ? -21.887 -4.274 16.094 1.00 51.03 92 LYS A C 1
ATOM 752 O O . LYS A 1 92 ? -22.731 -3.934 16.946 1.00 51.03 92 LYS A O 1
#

Organism: NCBI:txid1797291

Secondary structure (DSSP, 8-state):
--THHHHHHHHHHHHHHHHHHHHHHHHHHHHHHHH---HHHHHHHHHHHHHHHHHHHHHHSPSSHHHHHHHHHHHHHHHHHHHHHHHHHH--

Radius of gyration: 15.21 Å; chains: 1; bounding box: 35×23×47 Å

Sequence (92 aa):
MDFHYYYLVQDIIGVLLAFLALKMLILFGLKIYRHGLSIKYSLCLIGNIMLLWAGINFMISPWGVRTWTISFMLSLIGLLFGRFAYNYSITK

pLDDT: mean 88.32, std 9.9, range [49.72, 96.12]